Protein AF-A0A662IAP8-F1 (afdb_monomer)

Nearest PDB structures (foldseek):
  1apy-assembly1_D  TM=8.932E-01  e=9.714E-03  Homo sapiens
  3eyy-assembly1_B  TM=2.797E-01  e=6.955E-01  Streptomyces coelicolor
  6dt7-assembly1_B  TM=3.804E-01  e=7.623E+00  Enquatrovirus N4
  2qlz-assembly1_A  TM=2.029E-01  e=9.875E+00  unclassified

Structure (mmCIF, N/CA/C/O backbone):
data_AF-A0A662IAP8-F1
#
_entry.id   AF-A0A662IAP8-F1
#
loop_
_atom_site.group_PDB
_atom_site.id
_atom_site.type_symbol
_atom_site.label_atom_id
_atom_site.label_alt_id
_atom_site.label_comp_id
_atom_site.label_asym_id
_atom_site.label_entity_id
_atom_site.label_seq_id
_atom_site.pdbx_PDB_ins_code
_atom_site.Cartn_x
_atom_site.Cartn_y
_atom_site.Cartn_z
_atom_site.occupancy
_atom_site.B_iso_or_equiv
_atom_site.auth_seq_id
_atom_site.auth_comp_id
_atom_site.auth_asym_id
_atom_site.auth_atom_id
_atom_site.pdbx_PDB_model_num
ATOM 1 N N . ALA A 1 1 ? -0.496 1.911 15.495 1.00 92.94 1 ALA A N 1
ATOM 2 C CA . ALA A 1 1 ? -1.614 1.483 14.626 1.00 92.94 1 ALA A CA 1
ATOM 3 C C . ALA A 1 1 ? -1.203 0.360 13.666 1.00 92.94 1 ALA A C 1
ATOM 5 O O . ALA A 1 1 ? -1.842 -0.681 13.686 1.00 92.94 1 ALA A O 1
ATOM 6 N N . ILE A 1 2 ? -0.104 0.512 12.910 1.00 97.44 2 ILE A N 1
ATOM 7 C CA . ILE A 1 2 ? 0.359 -0.467 11.901 1.00 97.44 2 ILE A CA 1
ATO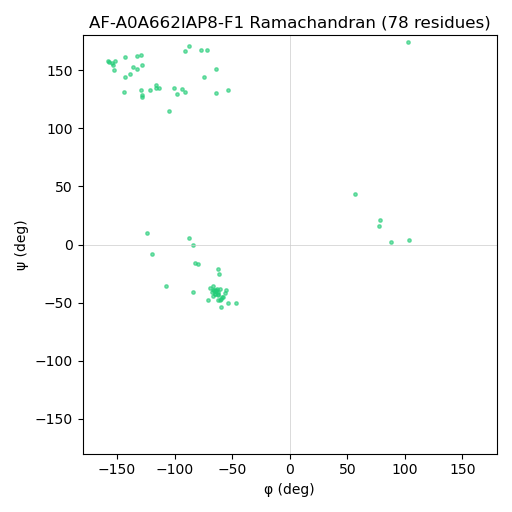M 8 C C . ILE A 1 2 ? 0.519 -1.898 12.451 1.00 97.44 2 ILE A C 1
ATOM 10 O O . ILE A 1 2 ? -0.041 -2.819 11.869 1.00 97.44 2 ILE A O 1
ATOM 14 N N . ILE A 1 3 ? 1.224 -2.086 13.578 1.00 97.81 3 ILE A N 1
ATOM 15 C CA . ILE A 1 3 ? 1.415 -3.419 14.193 1.00 97.81 3 ILE A CA 1
ATOM 16 C C . ILE A 1 3 ? 0.075 -4.032 14.621 1.00 97.81 3 ILE A C 1
ATOM 18 O O . ILE A 1 3 ? -0.175 -5.197 14.354 1.00 97.81 3 ILE A O 1
ATOM 22 N N . ARG A 1 4 ? -0.811 -3.238 15.236 1.00 97.12 4 ARG A N 1
ATOM 23 C CA . ARG A 1 4 ? -2.129 -3.706 15.698 1.00 97.12 4 ARG A CA 1
ATOM 24 C C . ARG A 1 4 ? -3.032 -4.147 14.541 1.00 97.12 4 ARG A C 1
ATOM 26 O O . ARG A 1 4 ? -3.726 -5.139 14.684 1.00 97.12 4 ARG A O 1
ATOM 33 N N . PHE A 1 5 ? -2.998 -3.422 13.422 1.00 98.31 5 PHE A N 1
ATOM 34 C CA . PHE A 1 5 ? -3.781 -3.733 12.220 1.00 98.31 5 PHE A CA 1
ATOM 35 C C . PHE A 1 5 ? -3.126 -4.795 11.323 1.00 98.31 5 PHE A C 1
ATOM 37 O O . PHE A 1 5 ? -3.765 -5.339 10.430 1.00 98.31 5 PHE A O 1
ATOM 44 N N . MET A 1 6 ? -1.834 -5.078 11.519 1.00 98.50 6 MET A N 1
ATOM 45 C CA . MET A 1 6 ? -1.049 -5.967 10.659 1.00 98.50 6 MET A CA 1
ATOM 46 C C . MET A 1 6 ? -1.046 -5.514 9.184 1.00 98.50 6 MET A C 1
ATOM 48 O O . MET A 1 6 ? -1.166 -6.335 8.277 1.00 98.50 6 MET A O 1
ATOM 52 N N . LEU A 1 7 ? -0.883 -4.206 8.928 1.00 98.69 7 LEU A N 1
ATOM 53 C CA . LEU A 1 7 ? -1.079 -3.583 7.603 1.00 98.69 7 LEU A CA 1
ATOM 54 C C . LEU A 1 7 ? -0.406 -4.336 6.445 1.00 98.69 7 LEU A C 1
ATOM 56 O O . LEU A 1 7 ? -1.064 -4.660 5.459 1.00 98.69 7 LEU A O 1
ATOM 60 N N . CYS A 1 8 ? 0.883 -4.664 6.566 1.00 98.75 8 CYS A N 1
ATOM 61 C CA . CYS A 1 8 ? 1.604 -5.377 5.509 1.00 98.75 8 CYS A CA 1
ATOM 62 C C . CYS A 1 8 ? 1.031 -6.778 5.263 1.00 98.75 8 CYS A C 1
ATOM 64 O O . CYS A 1 8 ? 0.928 -7.212 4.119 1.00 98.75 8 CYS A O 1
ATOM 66 N N . ARG A 1 9 ? 0.621 -7.479 6.328 1.00 98.75 9 ARG A N 1
ATOM 67 C CA . ARG A 1 9 ? 0.003 -8.801 6.213 1.00 98.75 9 ARG A CA 1
ATOM 68 C C . ARG A 1 9 ? -1.351 -8.712 5.518 1.00 98.75 9 ARG A C 1
ATOM 70 O O . ARG A 1 9 ? -1.591 -9.498 4.613 1.00 98.75 9 ARG A O 1
ATOM 77 N N . VAL A 1 10 ? -2.181 -7.731 5.881 1.00 98.81 10 VAL A N 1
ATOM 78 C CA . VAL A 1 10 ? -3.474 -7.480 5.226 1.00 98.81 10 VAL A CA 1
ATOM 79 C C . VAL A 1 10 ? -3.285 -7.219 3.730 1.00 98.81 10 VAL A C 1
ATOM 81 O O . VAL A 1 10 ? -3.991 -7.812 2.920 1.00 98.81 10 VAL A O 1
ATOM 84 N N . VAL A 1 11 ? -2.302 -6.397 3.345 1.00 98.94 11 VAL A N 1
ATOM 85 C CA . VAL A 1 11 ? -1.971 -6.154 1.930 1.00 98.94 11 VAL A CA 1
ATOM 86 C C . VAL A 1 11 ? -1.561 -7.450 1.222 1.00 98.94 11 VAL A C 1
ATOM 88 O O . VAL A 1 11 ? -2.093 -7.754 0.154 1.00 98.94 11 VAL A O 1
ATOM 91 N N . CYS A 1 12 ? -0.672 -8.250 1.817 1.00 98.81 12 CYS A N 1
ATOM 92 C CA . CYS A 1 12 ? -0.268 -9.539 1.248 1.00 98.81 12 CYS A CA 1
ATOM 93 C C . CYS A 1 12 ? -1.434 -10.530 1.135 1.00 98.81 12 CYS A C 1
ATOM 95 O O . CYS A 1 12 ? -1.555 -11.199 0.114 1.00 98.81 12 CYS A O 1
ATOM 97 N N . ASP A 1 13 ? -2.313 -10.608 2.137 1.00 98.81 13 ASP A N 1
ATOM 98 C CA . ASP A 1 13 ? -3.482 -11.494 2.119 1.00 98.81 13 ASP A CA 1
ATOM 99 C C . ASP A 1 13 ? -4.500 -11.066 1.049 1.00 98.81 13 ASP A C 1
ATOM 101 O O . ASP A 1 13 ? -5.116 -11.914 0.406 1.00 98.81 13 ASP A O 1
ATOM 105 N N . LEU A 1 14 ? -4.665 -9.760 0.813 1.00 98.88 14 LEU A N 1
ATOM 106 C CA . LEU A 1 14 ? -5.487 -9.237 -0.281 1.00 98.88 14 LEU A CA 1
ATOM 107 C C . LEU A 1 14 ? -4.900 -9.603 -1.649 1.00 98.88 14 LEU A C 1
ATOM 109 O O . LEU A 1 14 ? -5.642 -10.047 -2.526 1.00 98.88 14 LEU A O 1
ATOM 113 N N . MET A 1 15 ? -3.579 -9.486 -1.820 1.00 98.81 15 MET A N 1
ATOM 114 C CA . MET A 1 15 ? -2.914 -9.920 -3.053 1.00 98.81 15 MET A CA 1
ATOM 115 C C . MET A 1 15 ? -3.006 -11.436 -3.253 1.00 98.81 15 MET A C 1
ATOM 117 O O . MET A 1 15 ? -3.297 -11.895 -4.354 1.00 98.81 15 MET A O 1
ATOM 121 N N . A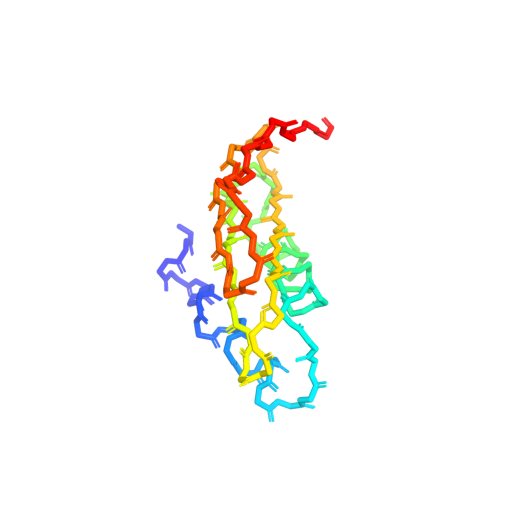LA A 1 16 ? -2.858 -12.222 -2.184 1.00 98.50 16 ALA A N 1
ATOM 122 C CA . ALA A 1 16 ? -3.038 -13.674 -2.222 1.00 98.50 16 ALA A CA 1
ATOM 123 C C . ALA A 1 16 ? -4.466 -14.086 -2.629 1.00 98.50 16 ALA A C 1
ATOM 125 O O . ALA A 1 16 ? -4.662 -15.168 -3.176 1.00 98.50 16 ALA A O 1
ATOM 126 N N . ARG A 1 17 ? -5.462 -13.218 -2.403 1.00 98.25 17 ARG A N 1
ATOM 127 C CA . ARG A 1 17 ? -6.858 -13.392 -2.847 1.00 98.25 17 ARG A CA 1
ATOM 128 C C . ARG A 1 17 ? -7.128 -12.860 -4.261 1.00 98.25 17 ARG A C 1
ATOM 130 O O . ARG A 1 17 ? -8.277 -12.871 -4.691 1.00 98.25 17 ARG A O 1
ATOM 137 N N . GLY A 1 18 ? -6.101 -12.407 -4.980 1.00 98.00 18 GLY A N 1
ATOM 138 C CA . GLY A 1 18 ? -6.186 -12.030 -6.393 1.00 98.00 18 GLY A CA 1
ATOM 139 C C . GLY A 1 18 ? -6.217 -10.529 -6.680 1.00 98.00 18 GLY A C 1
ATOM 140 O O . GLY A 1 18 ? -6.352 -10.147 -7.841 1.00 98.00 18 GLY A O 1
ATOM 141 N N . LEU A 1 19 ? -6.081 -9.658 -5.674 1.00 98.62 19 LEU A N 1
ATOM 142 C CA . LEU A 1 19 ? -5.911 -8.225 -5.938 1.00 98.62 19 LEU A CA 1
ATOM 143 C C . LEU A 1 19 ? -4.490 -7.948 -6.454 1.00 98.62 19 LEU A C 1
ATOM 145 O O . LEU A 1 19 ? -3.520 -8.544 -5.993 1.00 98.62 19 LEU A O 1
ATOM 149 N N . ASN A 1 20 ? -4.345 -6.992 -7.373 1.00 98.69 20 ASN A N 1
ATOM 150 C CA . ASN A 1 20 ? -3.024 -6.449 -7.705 1.00 98.69 20 ASN A CA 1
ATOM 151 C C . ASN A 1 20 ? -2.495 -5.559 -6.562 1.00 98.69 20 ASN A C 1
ATOM 153 O O . ASN A 1 20 ? -3.253 -5.151 -5.673 1.00 98.69 20 ASN A O 1
ATOM 157 N N . ALA A 1 21 ? -1.206 -5.211 -6.606 1.00 98.75 21 ALA A N 1
ATOM 158 C CA . ALA A 1 21 ? -0.561 -4.431 -5.550 1.00 98.75 21 ALA A CA 1
ATOM 159 C C . ALA A 1 21 ? -1.255 -3.091 -5.247 1.00 98.75 21 ALA A C 1
ATOM 161 O O . ALA A 1 21 ? -1.354 -2.693 -4.085 1.00 98.75 21 ALA A O 1
ATOM 162 N N . GLN A 1 22 ? -1.747 -2.387 -6.272 1.00 98.69 22 GLN A N 1
ATOM 163 C CA . GLN A 1 22 ? -2.371 -1.070 -6.116 1.00 98.69 22 GLN A CA 1
ATOM 164 C C . GLN A 1 22 ? -3.733 -1.173 -5.427 1.00 98.69 22 GLN A C 1
ATOM 166 O O . GLN A 1 22 ? -3.987 -0.456 -4.457 1.00 98.69 22 GLN A O 1
ATOM 171 N N . SER A 1 23 ? -4.581 -2.098 -5.879 1.00 98.88 23 SER A N 1
ATOM 172 C CA . SER A 1 23 ? -5.888 -2.347 -5.267 1.00 98.88 23 SER A CA 1
ATOM 173 C C . SER A 1 23 ? -5.751 -2.868 -3.834 1.00 98.88 23 SER A C 1
ATOM 175 O O . SER A 1 23 ? -6.490 -2.432 -2.954 1.00 98.88 23 SER A O 1
ATOM 177 N N . ALA A 1 24 ? -4.780 -3.748 -3.565 1.00 98.94 24 ALA A N 1
ATOM 178 C CA . ALA A 1 24 ? -4.525 -4.261 -2.220 1.00 98.94 24 ALA A CA 1
ATOM 179 C C . ALA A 1 24 ? -4.053 -3.162 -1.250 1.00 98.94 24 ALA A C 1
ATOM 181 O O . ALA A 1 24 ? -4.531 -3.097 -0.117 1.00 98.94 24 ALA A O 1
ATOM 182 N N . ALA A 1 25 ? -3.159 -2.270 -1.693 1.00 98.88 25 ALA A N 1
ATOM 183 C CA . ALA A 1 25 ? -2.696 -1.136 -0.892 1.00 98.88 25 ALA A CA 1
ATOM 184 C C . ALA A 1 25 ? -3.844 -0.176 -0.535 1.00 98.88 25 ALA A C 1
ATOM 186 O O . ALA A 1 25 ? -4.003 0.188 0.632 1.00 98.88 25 ALA A O 1
ATOM 187 N N . GLN A 1 26 ? -4.665 0.206 -1.521 1.00 98.81 26 GLN A N 1
ATOM 188 C CA . GLN A 1 26 ? -5.821 1.089 -1.314 1.00 98.81 26 GLN A CA 1
ATOM 189 C C . GLN A 1 26 ? -6.822 0.491 -0.329 1.00 98.81 26 GLN A C 1
ATOM 191 O O . GLN A 1 26 ? -7.242 1.163 0.611 1.00 98.81 26 GLN A O 1
ATOM 196 N N . GLU A 1 27 ? -7.160 -0.783 -0.512 1.00 98.81 27 GLU A N 1
ATOM 197 C CA . GLU A 1 27 ? -8.129 -1.469 0.334 1.00 98.81 27 GLU A CA 1
ATOM 198 C C . GLU A 1 27 ? -7.625 -1.630 1.775 1.00 98.81 27 GLU A C 1
ATOM 200 O O . GLU A 1 27 ? -8.383 -1.425 2.722 1.00 98.81 27 GLU A O 1
ATOM 205 N N . ALA A 1 28 ? -6.339 -1.930 1.974 1.00 98.81 28 ALA A N 1
ATOM 206 C CA . ALA A 1 28 ? -5.770 -2.045 3.313 1.00 98.81 28 ALA A CA 1
ATOM 207 C C . ALA A 1 28 ? -5.730 -0.698 4.055 1.00 98.81 28 ALA A C 1
ATOM 209 O O . ALA A 1 28 ? -6.067 -0.643 5.237 1.00 98.81 28 ALA A O 1
ATOM 210 N N . ILE A 1 29 ? -5.376 0.394 3.368 1.00 98.69 29 ILE A N 1
ATOM 211 C CA . ILE A 1 29 ? -5.394 1.747 3.947 1.00 98.69 29 ILE A CA 1
ATOM 212 C C . ILE A 1 29 ? -6.822 2.206 4.255 1.00 98.69 29 ILE A C 1
ATOM 214 O O . ILE A 1 29 ? -7.047 2.807 5.307 1.00 98.69 29 ILE A O 1
ATOM 218 N N . ARG A 1 30 ? -7.790 1.891 3.383 1.00 98.56 30 ARG A N 1
ATOM 219 C CA . ARG A 1 30 ? -9.214 2.162 3.623 1.00 98.56 30 ARG A CA 1
ATOM 220 C C . ARG A 1 30 ? -9.698 1.451 4.888 1.00 98.56 30 ARG A C 1
ATOM 222 O O . ARG A 1 30 ? -10.182 2.118 5.797 1.00 98.56 30 ARG A O 1
ATOM 229 N N . ARG A 1 31 ? -9.487 0.132 4.988 1.00 98.44 31 ARG A N 1
ATOM 230 C CA . ARG A 1 31 ? -9.870 -0.675 6.163 1.00 98.44 31 ARG A CA 1
ATOM 231 C C . ARG A 1 31 ? -9.208 -0.188 7.448 1.00 98.44 31 ARG A C 1
ATOM 233 O O . ARG A 1 31 ? -9.881 -0.029 8.458 1.00 98.44 31 ARG A O 1
ATOM 240 N N . MET A 1 32 ? -7.905 0.102 7.407 1.00 98.38 32 MET A N 1
ATOM 241 C CA . MET A 1 32 ? -7.189 0.653 8.560 1.00 98.38 32 MET A CA 1
ATOM 242 C C . MET A 1 32 ? -7.769 2.006 8.988 1.00 98.38 32 MET A C 1
ATOM 244 O O . MET A 1 32 ? -7.861 2.283 10.181 1.00 98.38 32 MET A O 1
ATOM 248 N N . GLY A 1 33 ? -8.158 2.839 8.017 1.00 97.94 33 GLY A N 1
ATOM 249 C CA . GLY A 1 33 ? -8.815 4.122 8.246 1.00 97.94 33 GLY A CA 1
ATOM 250 C C . GLY A 1 33 ? -10.166 3.993 8.946 1.00 97.94 33 GLY A C 1
ATOM 251 O O . GLY A 1 33 ? -10.454 4.752 9.867 1.00 97.94 33 GLY A O 1
ATOM 252 N N . GLU A 1 34 ? -10.965 3.018 8.522 1.00 98.19 34 GLU A N 1
ATOM 253 C CA . GLU A 1 34 ? -12.273 2.706 9.107 1.00 98.19 34 GLU A CA 1
ATOM 254 C C . GLU A 1 34 ? -12.159 2.119 10.517 1.00 98.19 34 GLU A C 1
ATOM 256 O O . GL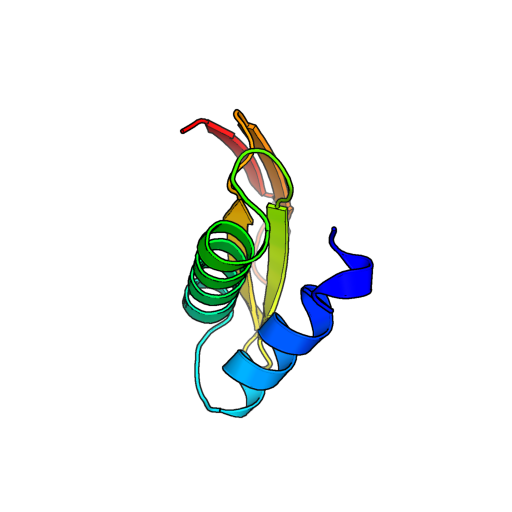U A 1 34 ? -12.969 2.447 11.379 1.00 98.19 34 GLU A O 1
ATOM 261 N N . GLU A 1 35 ? -11.146 1.288 10.772 1.00 97.88 35 GLU A N 1
ATOM 262 C CA . GLU A 1 35 ? -10.977 0.609 12.060 1.00 97.88 35 GLU A CA 1
ATOM 263 C C . GLU A 1 35 ? -10.255 1.472 13.106 1.00 97.88 35 GLU A C 1
ATOM 265 O O . GLU A 1 35 ? -10.613 1.456 14.283 1.00 97.88 35 GLU A O 1
ATOM 270 N N . LEU A 1 36 ? -9.216 2.212 12.701 1.00 97.50 36 LEU A N 1
ATOM 271 C CA . LEU A 1 36 ? -8.296 2.889 13.624 1.00 97.50 36 LEU A CA 1
ATOM 272 C C . LEU A 1 36 ? -8.243 4.416 13.463 1.00 97.50 36 LEU A C 1
ATOM 274 O O . LEU A 1 36 ? -7.621 5.074 14.299 1.00 97.50 36 LEU A O 1
ATOM 278 N N . GLY A 1 37 ? -8.873 4.981 12.429 1.00 96.00 37 GLY A N 1
ATOM 279 C CA . GLY A 1 37 ? -8.877 6.417 12.131 1.00 96.00 37 GLY A CA 1
ATOM 280 C C . GLY A 1 37 ? -7.937 6.840 10.991 1.00 96.00 37 GLY A C 1
ATOM 281 O O . GLY A 1 37 ? -7.169 6.051 10.439 1.00 96.00 37 GLY A O 1
ATOM 282 N N . ARG A 1 38 ? -8.005 8.122 10.606 1.00 94.81 38 ARG A N 1
ATOM 283 C CA . ARG A 1 38 ? -7.226 8.709 9.493 1.00 94.81 38 ARG A CA 1
ATOM 284 C C . ARG A 1 38 ? -5.888 9.297 9.963 1.00 94.81 38 ARG A C 1
ATOM 286 O O . ARG A 1 38 ? -5.681 9.486 11.156 1.00 94.81 38 ARG A O 1
ATOM 293 N N . GLY A 1 39 ? -4.990 9.604 9.023 1.00 95.69 39 GLY A N 1
ATOM 294 C CA . GLY A 1 39 ? -3.710 10.257 9.321 1.00 95.69 39 GLY A CA 1
ATOM 295 C C . GLY A 1 39 ? -2.631 9.330 9.883 1.00 95.69 39 GLY A C 1
ATOM 296 O O . GLY A 1 39 ? -1.722 9.802 10.555 1.00 95.69 39 GLY A O 1
ATOM 297 N N . LEU A 1 40 ? -2.735 8.015 9.667 1.00 95.25 40 LEU A N 1
ATOM 298 C CA . LEU A 1 40 ? -1.958 7.019 10.411 1.00 95.25 40 LEU A CA 1
ATOM 299 C C . LEU A 1 40 ? -0.841 6.351 9.615 1.00 95.25 40 LEU A C 1
ATOM 301 O O . LEU A 1 40 ? 0.163 5.959 10.211 1.00 95.25 40 LEU A O 1
ATOM 305 N N . ALA A 1 41 ? -1.044 6.106 8.320 1.00 97.69 41 ALA A N 1
ATOM 306 C CA . ALA A 1 41 ? -0.148 5.237 7.570 1.00 97.69 41 ALA A CA 1
ATOM 307 C C . ALA A 1 41 ? -0.169 5.475 6.059 1.00 97.69 41 ALA A C 1
ATOM 309 O O . ALA A 1 41 ? -1.151 5.936 5.475 1.00 97.69 41 ALA A O 1
ATOM 310 N N . GLY A 1 42 ? 0.925 5.042 5.439 1.00 98.12 42 GLY A N 1
ATOM 311 C CA . GLY A 1 42 ? 1.010 4.702 4.029 1.00 98.12 42 GLY A CA 1
ATOM 312 C C . GLY A 1 42 ? 1.643 3.324 3.861 1.00 98.12 42 GLY A C 1
ATOM 313 O O . GLY A 1 42 ? 2.257 2.792 4.788 1.00 98.12 42 GLY A O 1
ATOM 314 N N . VAL A 1 43 ? 1.484 2.733 2.684 1.00 98.69 43 VAL A N 1
ATOM 315 C CA . VAL A 1 43 ? 2.084 1.445 2.328 1.00 98.69 43 VAL A CA 1
ATOM 316 C C . VAL A 1 43 ? 2.519 1.453 0.869 1.00 98.69 43 VAL A C 1
ATOM 318 O O . VAL A 1 43 ? 1.848 2.035 0.020 1.00 98.69 43 VAL A O 1
ATOM 321 N N . VAL A 1 44 ? 3.643 0.794 0.589 1.00 98.75 44 VAL A N 1
ATOM 322 C CA . VAL A 1 44 ? 4.098 0.440 -0.760 1.00 98.75 44 VAL A CA 1
ATOM 323 C C . VAL A 1 44 ? 4.110 -1.081 -0.847 1.00 98.75 44 VAL A C 1
ATOM 325 O O . VAL A 1 44 ? 4.543 -1.747 0.092 1.00 98.75 44 VAL A O 1
ATOM 328 N N . ALA A 1 45 ? 3.633 -1.629 -1.957 1.00 98.62 45 ALA A N 1
ATOM 329 C CA . ALA A 1 45 ? 3.534 -3.062 -2.181 1.00 98.62 45 ALA A CA 1
ATOM 330 C C . ALA A 1 45 ? 4.001 -3.435 -3.585 1.00 98.62 45 ALA A C 1
ATOM 332 O O . ALA A 1 45 ? 3.907 -2.635 -4.519 1.00 98.62 45 ALA A O 1
ATOM 333 N N . VAL A 1 46 ? 4.476 -4.671 -3.718 1.00 98.38 46 VAL A N 1
ATOM 334 C CA . VAL A 1 46 ? 4.815 -5.291 -4.998 1.00 98.38 46 VAL A CA 1
ATOM 335 C C . VAL A 1 46 ? 4.112 -6.640 -5.073 1.00 98.38 46 VAL A C 1
ATOM 337 O O . VAL A 1 46 ? 4.234 -7.437 -4.143 1.00 98.38 46 VAL A O 1
ATOM 340 N N . ASP A 1 47 ? 3.363 -6.886 -6.145 1.00 97.88 47 ASP A N 1
ATOM 341 C CA . ASP A 1 47 ? 2.716 -8.179 -6.387 1.00 97.88 47 ASP A CA 1
ATOM 342 C C . ASP A 1 47 ? 3.648 -9.151 -7.133 1.00 97.88 47 ASP A C 1
ATOM 344 O O . ASP A 1 47 ? 4.722 -8.781 -7.611 1.00 97.88 47 ASP A O 1
ATOM 348 N N . ALA A 1 48 ? 3.242 -10.420 -7.235 1.00 96.38 48 ALA A N 1
ATOM 349 C CA . ALA A 1 48 ? 4.049 -11.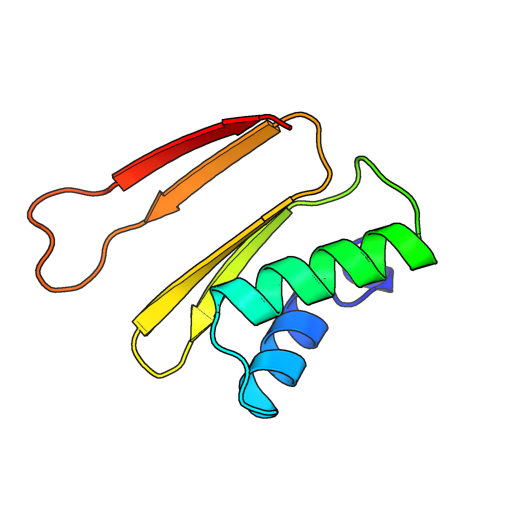476 -7.852 1.00 96.38 48 ALA A CA 1
ATOM 350 C C . ALA A 1 48 ? 4.352 -11.240 -9.346 1.00 96.38 48 ALA A C 1
ATOM 352 O O . ALA A 1 48 ? 5.316 -11.796 -9.869 1.00 96.38 48 ALA A O 1
ATOM 353 N N . GLY A 1 49 ? 3.560 -10.404 -10.028 1.00 95.69 49 GLY A N 1
ATOM 354 C CA . GLY A 1 49 ? 3.806 -9.987 -11.410 1.00 95.69 49 GLY A CA 1
ATOM 355 C C . GLY A 1 49 ? 4.772 -8.804 -11.529 1.00 95.69 49 GLY A C 1
ATOM 356 O O . GLY A 1 49 ? 5.046 -8.345 -12.636 1.00 95.69 49 GLY A O 1
ATOM 357 N N . GLY A 1 50 ? 5.278 -8.278 -10.409 1.00 96.31 50 GLY A N 1
ATOM 358 C CA . GLY A 1 50 ? 6.086 -7.062 -10.379 1.00 96.31 50 GLY A CA 1
ATOM 359 C C . GLY A 1 50 ? 5.260 -5.779 -10.514 1.00 96.31 50 GLY A C 1
ATOM 360 O O . GLY A 1 50 ? 5.818 -4.717 -10.804 1.00 96.31 50 GLY A O 1
ATOM 361 N N . GLY A 1 51 ? 3.939 -5.836 -10.328 1.00 97.19 51 GLY A N 1
ATOM 362 C CA . GLY A 1 51 ? 3.086 -4.662 -10.168 1.00 97.19 51 GLY A CA 1
ATOM 363 C C . GLY A 1 51 ? 3.456 -3.906 -8.892 1.00 97.19 51 GLY A C 1
ATOM 364 O O . GLY A 1 51 ? 3.573 -4.523 -7.845 1.00 97.19 51 GLY A O 1
ATOM 365 N N . VAL A 1 52 ? 3.657 -2.584 -8.952 1.00 98.31 52 VAL A N 1
ATOM 366 C CA . VAL A 1 52 ? 3.840 -1.733 -7.756 1.00 98.31 52 VAL A CA 1
ATOM 367 C C . VAL A 1 52 ? 2.530 -1.034 -7.460 1.00 98.31 52 VAL A C 1
ATOM 369 O O . VAL A 1 52 ? 1.918 -0.467 -8.367 1.00 98.31 52 VAL A O 1
ATOM 372 N N . GLY A 1 53 ? 2.163 -1.039 -6.186 1.00 98.50 53 GLY A N 1
ATOM 373 C CA . GLY A 1 53 ? 1.050 -0.292 -5.639 1.00 98.50 53 GLY A CA 1
ATOM 374 C C . GLY A 1 53 ? 1.462 0.535 -4.433 1.00 98.50 53 GLY A C 1
ATOM 375 O O . GLY A 1 53 ? 2.423 0.204 -3.738 1.00 98.50 53 GLY A O 1
ATOM 376 N N . TYR A 1 54 ? 0.731 1.610 -4.178 1.00 98.69 54 TYR A N 1
ATOM 377 C CA . TYR A 1 54 ? 0.903 2.424 -2.981 1.00 98.69 54 TYR A CA 1
ATOM 378 C C . TYR A 1 54 ? -0.398 3.126 -2.598 1.00 98.69 54 TYR A C 1
ATOM 380 O O . TYR A 1 54 ? -1.225 3.447 -3.452 1.00 98.69 54 TYR A O 1
ATOM 388 N N . ALA A 1 55 ? -0.585 3.377 -1.308 1.00 98.69 55 ALA A N 1
ATOM 389 C CA . ALA A 1 55 ? -1.715 4.138 -0.786 1.00 98.69 55 ALA A CA 1
ATOM 390 C C . ALA A 1 55 ? -1.364 4.722 0.581 1.00 98.69 55 ALA A C 1
ATOM 392 O O . ALA A 1 55 ? -0.493 4.196 1.274 1.00 98.69 55 ALA A O 1
ATOM 393 N N . PHE A 1 56 ? -2.057 5.784 0.979 1.00 98.62 56 PHE A N 1
ATOM 394 C CA . PHE A 1 56 ? -1.849 6.453 2.257 1.00 98.62 56 PHE A CA 1
ATOM 395 C C . PHE A 1 56 ? -3.106 7.185 2.714 1.00 98.62 56 PH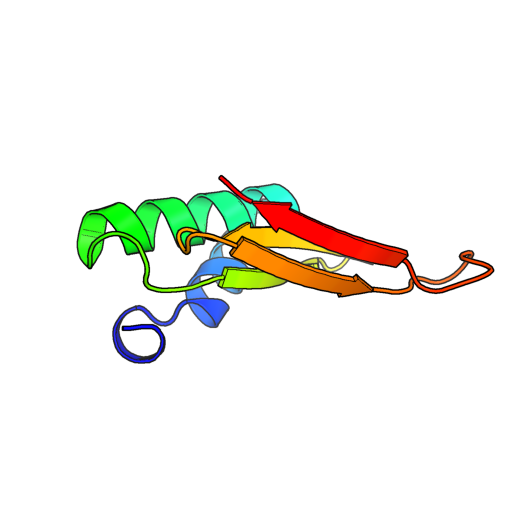E A C 1
ATOM 397 O O . PHE A 1 56 ? -3.977 7.506 1.908 1.00 98.62 56 PHE A O 1
ATOM 404 N N . ASN A 1 57 ? -3.206 7.405 4.022 1.00 97.62 57 ASN A N 1
ATOM 405 C CA . ASN A 1 57 ? -4.233 8.249 4.630 1.00 97.62 57 ASN A CA 1
ATOM 406 C C . ASN A 1 57 ? -3.647 9.385 5.486 1.00 97.62 57 ASN A C 1
ATOM 408 O O . ASN A 1 57 ? -4.398 10.025 6.223 1.00 97.62 57 ASN A O 1
ATOM 412 N N . THR A 1 58 ? -2.330 9.601 5.409 1.00 97.75 58 THR A N 1
ATOM 413 C CA . THR A 1 58 ? -1.606 10.785 5.900 1.00 97.75 58 THR A CA 1
ATOM 414 C C . THR A 1 58 ? -1.789 11.968 4.947 1.00 97.75 58 THR A C 1
ATOM 416 O O . THR A 1 58 ? -2.245 11.779 3.829 1.00 97.75 58 THR A O 1
ATOM 419 N N . GLU A 1 59 ? -1.419 13.181 5.360 1.00 97.69 59 GLU A N 1
ATOM 420 C CA . GLU A 1 59 ? -1.480 14.377 4.495 1.00 97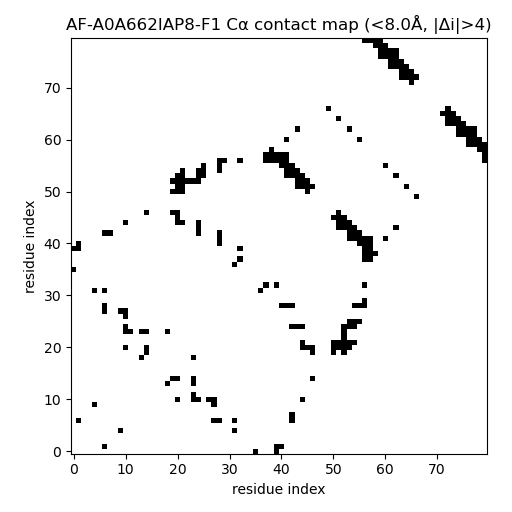.69 59 GLU A CA 1
ATOM 421 C C . GLU A 1 59 ? -0.678 14.198 3.195 1.00 97.69 59 GLU A C 1
ATOM 423 O O . GLU A 1 59 ? -1.137 14.536 2.107 1.00 97.69 59 GLU A O 1
ATOM 428 N N . ALA A 1 60 ? 0.508 13.598 3.304 1.00 97.62 60 ALA A N 1
ATOM 429 C CA . ALA A 1 60 ? 1.360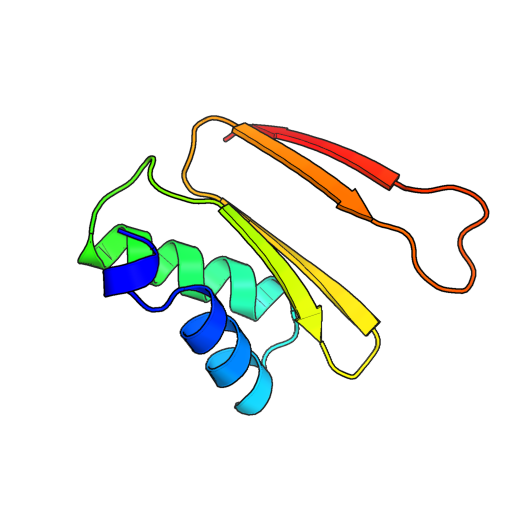 13.304 2.167 1.00 97.62 60 ALA A CA 1
ATOM 430 C C . ALA A 1 60 ? 2.092 11.967 2.326 1.00 97.62 60 ALA A C 1
ATOM 432 O O . ALA A 1 60 ? 2.253 11.445 3.436 1.00 97.62 60 ALA A O 1
ATOM 433 N N . MET A 1 61 ? 2.570 11.432 1.202 1.00 98.12 61 MET A N 1
ATOM 434 C CA . MET A 1 61 ? 3.463 10.279 1.137 1.00 98.12 61 MET A CA 1
ATOM 435 C C . MET A 1 61 ? 4.468 10.449 -0.004 1.00 98.12 61 MET A C 1
ATOM 437 O O . MET A 1 61 ? 4.098 10.736 -1.144 1.00 98.12 61 MET A O 1
ATOM 441 N N . LEU A 1 62 ? 5.749 10.221 0.292 1.00 98.19 62 LEU A N 1
ATOM 442 C CA . LEU A 1 62 ? 6.785 10.091 -0.727 1.00 98.19 62 LEU A CA 1
ATOM 443 C C . LEU A 1 62 ? 6.926 8.621 -1.124 1.00 98.19 62 LEU A C 1
ATOM 445 O O . LEU A 1 62 ? 7.041 7.751 -0.260 1.00 98.19 62 LEU A O 1
ATOM 449 N N . VAL A 1 63 ? 6.938 8.341 -2.427 1.00 98.12 63 VAL A N 1
ATOM 450 C CA . VAL A 1 63 ? 7.103 6.982 -2.965 1.00 98.12 63 VAL A CA 1
ATOM 451 C C .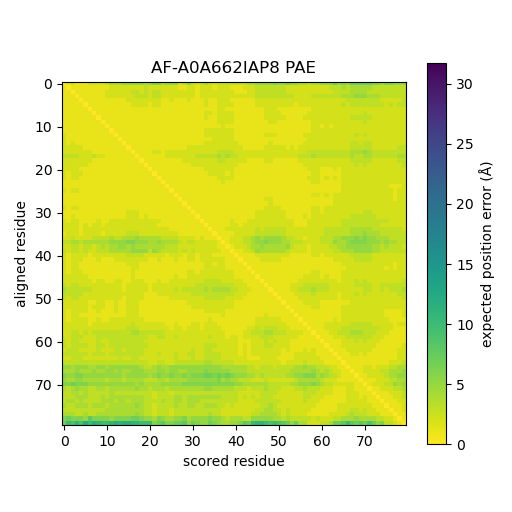 VAL A 1 63 ? 8.219 6.969 -3.998 1.00 98.12 63 VAL A C 1
ATOM 453 O O . VAL A 1 63 ? 8.208 7.750 -4.947 1.00 98.12 63 VAL A O 1
ATOM 456 N N . GLY A 1 64 ? 9.167 6.049 -3.831 1.00 98.06 64 GLY A N 1
ATOM 457 C CA . GLY A 1 64 ? 10.232 5.779 -4.791 1.00 98.06 64 GLY A CA 1
ATOM 458 C C . GLY A 1 64 ? 10.190 4.323 -5.243 1.00 98.06 64 GLY A C 1
ATOM 459 O O . GLY A 1 64 ? 10.081 3.433 -4.403 1.00 98.06 64 GLY A O 1
ATOM 460 N N . TYR A 1 65 ? 10.276 4.061 -6.547 1.00 97.88 65 TYR A N 1
ATOM 461 C CA . TYR A 1 65 ? 10.436 2.694 -7.050 1.00 97.88 65 TYR A CA 1
ATOM 462 C C . TYR A 1 65 ? 11.177 2.638 -8.386 1.00 97.88 65 TYR A C 1
ATOM 464 O O . TYR A 1 65 ? 11.190 3.588 -9.168 1.00 97.88 65 TYR A O 1
ATOM 472 N N . MET A 1 66 ? 11.753 1.474 -8.667 1.00 97.62 66 MET A N 1
ATOM 473 C CA . MET A 1 66 ? 12.337 1.114 -9.953 1.00 97.62 66 MET A CA 1
ATOM 474 C C . MET A 1 66 ? 11.953 -0.332 -10.261 1.00 97.62 66 MET A C 1
ATOM 476 O O . MET A 1 66 ? 11.800 -1.145 -9.350 1.00 97.62 66 MET A O 1
ATOM 480 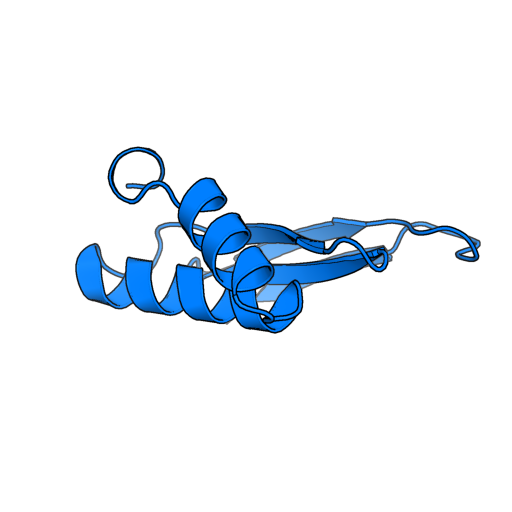N N . ARG A 1 67 ? 11.766 -0.652 -11.538 1.00 94.50 67 ARG A N 1
ATOM 481 C CA . ARG A 1 67 ? 11.478 -2.009 -12.011 1.00 94.50 67 ARG A CA 1
ATOM 482 C C . ARG A 1 67 ? 12.372 -2.330 -13.197 1.00 94.50 67 ARG A C 1
ATOM 484 O O . ARG A 1 67 ? 12.922 -1.427 -13.828 1.00 94.50 67 ARG A O 1
ATOM 491 N N . ARG A 1 68 ? 12.499 -3.619 -13.514 1.00 93.19 68 ARG A N 1
ATOM 492 C CA . ARG A 1 68 ? 13.197 -4.062 -14.725 1.00 93.19 68 ARG A CA 1
ATOM 493 C C . ARG A 1 68 ? 12.599 -3.353 -15.949 1.00 93.19 68 ARG A C 1
ATOM 495 O O . ARG A 1 68 ? 11.381 -3.294 -16.082 1.00 93.19 68 ARG A O 1
ATOM 502 N N . GLY A 1 69 ? 13.465 -2.826 -16.813 1.00 94.38 69 GLY A N 1
ATOM 503 C CA . GLY A 1 69 ? 13.071 -2.063 -18.003 1.00 94.38 69 GLY A CA 1
ATOM 504 C C . GLY A 1 69 ? 12.879 -0.560 -17.775 1.00 94.38 69 GLY A C 1
ATOM 505 O O . GLY A 1 69 ? 12.516 0.137 -18.713 1.00 94.38 69 GLY A O 1
ATOM 506 N N . MET A 1 70 ? 13.112 -0.045 -16.562 1.00 96.69 70 MET A N 1
ATOM 507 C CA . MET A 1 70 ? 13.174 1.399 -16.317 1.00 96.69 70 MET A CA 1
ATOM 508 C C . MET A 1 70 ? 14.619 1.898 -16.410 1.00 96.69 70 MET A C 1
ATOM 510 O O . MET A 1 70 ? 15.500 1.325 -15.774 1.00 96.69 70 MET A O 1
ATOM 514 N N . ASP A 1 71 ? 14.839 3.012 -17.111 1.00 97.62 71 ASP A N 1
ATOM 515 C CA . ASP A 1 71 ? 16.169 3.640 -17.236 1.00 97.62 71 ASP A CA 1
ATOM 516 C C . ASP A 1 71 ? 16.565 4.475 -16.006 1.00 97.62 71 ASP A C 1
ATOM 518 O O . ASP A 1 71 ? 17.726 4.828 -15.816 1.00 97.62 71 ASP A O 1
ATOM 522 N N . ARG A 1 72 ? 15.590 4.823 -15.160 1.00 97.38 72 ARG A N 1
ATOM 523 C CA . ARG A 1 72 ? 15.770 5.616 -13.935 1.00 97.38 72 ARG A CA 1
ATOM 524 C C . ARG A 1 72 ? 14.686 5.292 -12.906 1.00 97.38 72 ARG A C 1
ATOM 526 O O . ARG A 1 72 ? 13.589 4.890 -13.304 1.00 97.38 72 ARG A O 1
ATOM 533 N N . PRO A 1 73 ? 14.940 5.488 -11.600 1.00 97.56 73 PRO A N 1
ATOM 534 C CA . PRO A 1 73 ? 13.898 5.366 -10.591 1.00 97.56 73 PRO A CA 1
ATOM 535 C C . PRO A 1 73 ? 12.823 6.439 -10.790 1.00 97.56 73 PRO A C 1
ATOM 537 O O . PRO A 1 73 ? 13.092 7.549 -11.255 1.00 97.56 73 PRO A O 1
ATOM 540 N N . ARG A 1 74 ? 11.594 6.117 -10.394 1.00 97.38 74 ARG A N 1
ATOM 541 C CA . ARG A 1 74 ? 10.502 7.080 -10.283 1.00 97.38 74 ARG A CA 1
ATOM 542 C C . ARG A 1 74 ? 10.386 7.519 -8.831 1.00 97.38 74 ARG A C 1
ATOM 544 O O . ARG A 1 74 ? 10.296 6.670 -7.951 1.00 97.38 74 ARG A O 1
ATOM 551 N N . ALA A 1 75 ? 10.355 8.827 -8.608 1.00 97.69 75 ALA A N 1
ATOM 552 C CA . ALA A 1 75 ? 10.073 9.442 -7.317 1.00 97.69 75 ALA A CA 1
ATOM 553 C C . ALA A 1 75 ? 8.773 10.245 -7.422 1.00 97.69 75 ALA A C 1
ATOM 555 O O . ALA A 1 75 ? 8.549 10.948 -8.408 1.00 97.69 75 ALA A O 1
ATOM 556 N N . LEU A 1 76 ? 7.900 10.098 -6.434 1.00 97.44 76 LEU A N 1
ATOM 557 C CA . LEU A 1 76 ? 6.573 10.695 -6.391 1.00 97.44 76 LEU A CA 1
ATOM 558 C C . LEU A 1 76 ? 6.387 11.406 -5.055 1.00 97.44 76 LEU A C 1
ATOM 560 O O . LEU A 1 76 ? 6.658 10.826 -4.004 1.00 97.44 76 LEU A O 1
ATOM 564 N N . TYR A 1 77 ? 5.881 12.633 -5.117 1.00 97.25 77 TYR A N 1
ATOM 565 C CA . TYR A 1 77 ? 5.313 13.347 -3.981 1.00 97.25 77 TYR A CA 1
ATOM 566 C C . TYR A 1 77 ? 3.793 13.327 -4.137 1.00 97.25 77 TYR A C 1
ATOM 568 O O . TYR A 1 77 ? 3.263 13.854 -5.116 1.00 97.25 77 TYR A O 1
ATOM 576 N N . LEU A 1 78 ? 3.108 12.652 -3.219 1.00 95.81 78 LEU A N 1
ATOM 577 C CA . LEU A 1 78 ? 1.661 12.470 -3.244 1.00 95.81 78 LEU A CA 1
ATOM 578 C C . LEU A 1 78 ? 1.057 13.217 -2.056 1.00 95.81 78 LEU A C 1
ATOM 580 O O . LEU A 1 78 ? 1.567 13.084 -0.947 1.00 95.81 78 LEU A O 1
ATOM 584 N N . HIS A 1 79 ? -0.021 13.959 -2.290 1.00 94.88 79 HIS A N 1
ATOM 585 C CA . HIS A 1 79 ? -0.806 14.656 -1.269 1.00 94.88 79 HIS A CA 1
ATOM 586 C C . HIS A 1 79 ? -2.297 14.367 -1.501 1.00 94.88 79 HIS A C 1
ATOM 588 O O . HIS A 1 79 ? -2.680 14.080 -2.641 1.00 94.88 79 HIS A O 1
ATOM 594 N N . ILE A 1 80 ? -3.103 14.384 -0.438 1.00 87.75 80 ILE A N 1
ATOM 595 C CA . ILE A 1 80 ? -4.566 14.181 -0.476 1.00 87.75 80 ILE A CA 1
ATOM 596 C C . ILE A 1 80 ? -5.323 15.374 0.087 1.00 87.75 80 ILE A C 1
ATOM 598 O O . ILE A 1 80 ? -4.739 16.101 0.918 1.00 87.75 80 ILE A O 1
#

Foldseek 3Di:
DCVVLVLVVQLVVVVVVPDANAVSQAVSQVVCCVPPNAQDDKDWDAHPVRGIHIDHRHQWDWDWDDDPPDPDIDIDIDGD

pLDDT: mean 97.58, std 1.74, range [87.75, 98.94]

Secondary structure (DSSP, 8-state):
-HHHHTHHHHHHHHHHTT--HHHHHHHHHHHHHHHH-SSS-EEEEE-TT--EEEEE-SSEEEEEE--TT-SS-EEEEEE-

Sequence (80 aa):
AIIRFMLCRVVCDLMARGLNAQSAAQEAIRRMGEELGRGLAGVVAVDAGGGVGYAFNTEAMLVGYMRRGMDRPRALYLHI

Mean predicted aligned error: 2.11 Å

Solvent-accessible surface area (backbone atoms only — not comparable to full-atom values): 4667 Å² total; per-residue (Å²): 108,58,80,84,67,36,48,71,58,49,25,51,54,37,33,75,73,70,39,52,20,39,60,14,25,42,52,39,44,49,51,46,30,74,75,75,44,74,60,74,49,68,48,76,40,69,33,98,87,70,41,73,13,57,29,63,49,33,66,59,51,80,48,74,52,73,55,94,94,54,96,61,72,48,77,43,85,45,74,114

Radius of gyration: 12.75 Å; Cα contacts (8 Å, |Δi|>4): 130; chains: 1; bounding box: 28×28×34 Å